Protein AF-A0A7K1AXW7-F1 (afdb_monomer_lite)

Secondary structure (DSSP, 8-state):
--------SSHHHHHHHHHHHHT--GGG-----

Radius of gyration: 8.66 Å; chains: 1; bounding box: 19×15×19 Å

Sequence (33 aa):
MEWVETTGKSIEEAKSIALDRLGVADEEAEFEI

Foldseek 3Di:
DDFDFADDPDPVRRLVVRCVVVVHDSVPDDDDD

Structure (mmCIF, N/CA/C/O backbone):
data_AF-A0A7K1AXW7-F1
#
_entry.id   AF-A0A7K1AXW7-F1
#
loop_
_atom_site.group_PDB
_atom_site.id
_atom_site.type_symbol
_atom_site.label_atom_id
_atom_site.label_alt_id
_atom_site.label_comp_id
_atom_site.label_asym_id
_atom_site.label_entity_id
_atom_site.label_seq_id
_atom_site.pdbx_PDB_ins_code
_atom_site.Cartn_x
_atom_site.Cartn_y
_atom_site.Cartn_z
_atom_site.occupancy
_atom_site.B_iso_or_equiv
_atom_site.auth_seq_id
_atom_site.auth_comp_id
_atom_site.auth_asym_id
_atom_site.auth_atom_id
_atom_site.pdbx_PDB_model_num
ATOM 1 N N . MET A 1 1 ? 9.705 11.136 -10.415 1.00 70.69 1 MET A N 1
ATOM 2 C CA . MET A 1 1 ? 8.694 10.103 -10.137 1.00 70.69 1 MET A CA 1
ATOM 3 C C . MET A 1 1 ? 7.502 10.809 -9.528 1.00 70.69 1 MET A C 1
ATOM 5 O O . MET A 1 1 ? 7.712 11.709 -8.724 1.00 70.69 1 MET A O 1
ATOM 9 N N . GLU A 1 2 ? 6.300 10.511 -10.005 1.00 80.44 2 GLU A N 1
ATOM 10 C CA . GLU A 1 2 ? 5.061 11.030 -9.422 1.00 80.44 2 GLU A CA 1
ATOM 11 C C . GLU A 1 2 ? 4.763 10.219 -8.154 1.00 80.44 2 GLU A C 1
ATOM 13 O O . GLU A 1 2 ? 5.004 9.015 -8.148 1.00 80.44 2 GLU A O 1
ATOM 18 N N . TRP A 1 3 ? 4.315 10.862 -7.075 1.00 88.06 3 TRP A N 1
ATOM 19 C CA . TRP A 1 3 ? 3.924 10.176 -5.841 1.00 88.06 3 TRP A CA 1
ATOM 20 C C . TRP A 1 3 ? 2.400 10.197 -5.738 1.00 88.06 3 TRP A C 1
ATOM 22 O O . TRP A 1 3 ? 1.781 11.238 -5.965 1.00 88.06 3 TRP A O 1
ATOM 32 N N . VAL A 1 4 ? 1.796 9.049 -5.426 1.00 88.25 4 VAL A N 1
ATOM 33 C CA . VAL A 1 4 ? 0.354 8.921 -5.196 1.00 88.25 4 VAL A CA 1
ATOM 34 C C . VAL A 1 4 ? 0.066 8.650 -3.727 1.00 88.25 4 VAL A C 1
ATOM 36 O O . VAL A 1 4 ? 0.704 7.811 -3.095 1.00 88.25 4 VAL A O 1
ATOM 39 N N . GLU A 1 5 ? -0.953 9.323 -3.208 1.00 91.81 5 GLU A N 1
ATOM 40 C CA . GLU A 1 5 ? -1.481 9.079 -1.870 1.00 91.81 5 GLU A CA 1
ATOM 41 C C . GLU A 1 5 ? -2.718 8.180 -1.956 1.00 91.81 5 GLU A C 1
ATOM 43 O O . GLU A 1 5 ? -3.589 8.333 -2.825 1.00 91.81 5 GLU A O 1
ATOM 48 N N . THR A 1 6 ? -2.798 7.214 -1.048 1.00 91.75 6 THR A N 1
ATOM 49 C CA . THR A 1 6 ? -3.908 6.266 -0.972 1.00 91.75 6 THR A CA 1
ATOM 50 C C . THR A 1 6 ? -4.109 5.780 0.455 1.00 91.75 6 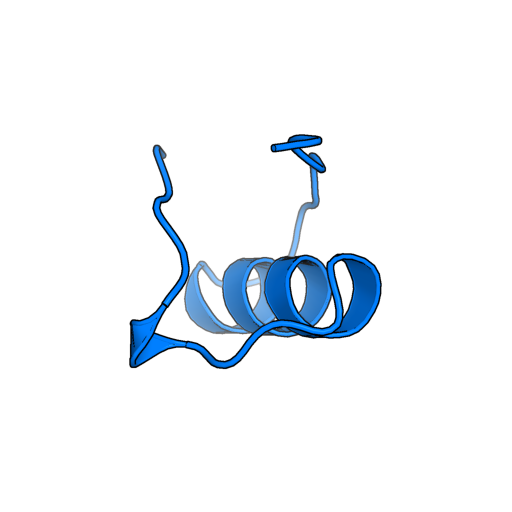THR A C 1
ATOM 52 O O . THR A 1 6 ? -3.203 5.824 1.284 1.00 91.75 6 THR A O 1
ATOM 55 N N . THR A 1 7 ? -5.322 5.321 0.742 1.00 93.88 7 THR A N 1
ATOM 56 C CA . THR A 1 7 ? -5.709 4.764 2.033 1.00 93.88 7 THR A CA 1
ATOM 57 C C . THR A 1 7 ? -6.379 3.412 1.821 1.00 93.88 7 THR A C 1
ATOM 59 O O . THR A 1 7 ? -7.035 3.170 0.810 1.00 93.88 7 THR A O 1
ATOM 62 N N . GLY A 1 8 ? -6.192 2.511 2.779 1.00 92.81 8 GLY A N 1
ATOM 63 C CA . GLY A 1 8 ? -6.736 1.157 2.765 1.00 92.81 8 GLY A CA 1
ATOM 64 C C . GLY A 1 8 ? -7.004 0.694 4.190 1.00 92.81 8 GLY A C 1
ATOM 65 O O . GLY A 1 8 ? -6.688 1.397 5.153 1.00 92.81 8 GLY A O 1
ATOM 66 N N . LYS A 1 9 ? -7.597 -0.489 4.353 1.00 94.56 9 LYS A N 1
ATOM 67 C CA . LYS A 1 9 ? -7.851 -1.053 5.688 1.00 94.56 9 LYS A CA 1
ATOM 68 C C . LYS A 1 9 ? -6.580 -1.618 6.323 1.00 94.56 9 LYS A C 1
ATOM 70 O O . LYS A 1 9 ? -6.543 -1.813 7.535 1.00 94.56 9 LYS A O 1
ATOM 75 N N . SER A 1 10 ? -5.553 -1.869 5.516 1.00 95.44 10 SER A N 1
ATOM 76 C CA . SER A 1 10 ? -4.202 -2.223 5.939 1.00 95.44 10 SER A CA 1
ATOM 77 C C . SER A 1 10 ? -3.162 -1.501 5.081 1.00 95.44 10 SER A C 1
ATOM 79 O O . SER A 1 10 ? -3.469 -0.996 3.998 1.00 95.44 10 SER A O 1
ATOM 81 N N . ILE A 1 11 ? -1.916 -1.481 5.559 1.00 91.25 11 ILE A N 1
ATOM 82 C CA . ILE A 1 11 ? -0.781 -0.942 4.798 1.00 91.25 11 ILE A CA 1
ATOM 83 C C . ILE A 1 11 ? -0.578 -1.733 3.500 1.00 91.25 11 ILE A C 1
ATOM 85 O O . ILE A 1 11 ? -0.324 -1.125 2.472 1.00 91.25 11 ILE A O 1
ATOM 89 N N . GLU A 1 12 ? -0.747 -3.059 3.511 1.00 91.88 12 GLU A N 1
ATOM 90 C CA . GLU A 1 12 ? -0.634 -3.888 2.299 1.00 91.88 12 GLU A CA 1
ATOM 91 C C . GLU A 1 12 ? -1.693 -3.525 1.249 1.00 91.88 12 GLU A C 1
ATOM 93 O O . GLU A 1 12 ? -1.370 -3.408 0.069 1.00 91.88 12 GLU A O 1
ATOM 98 N N . GLU A 1 13 ? -2.941 -3.286 1.670 1.00 94.00 13 GLU A N 1
ATOM 99 C CA . GLU A 1 13 ? -4.013 -2.845 0.768 1.00 94.00 13 GLU A CA 1
ATOM 100 C C . GLU A 1 13 ? -3.700 -1.460 0.191 1.00 94.00 13 GLU A C 1
ATOM 102 O O . GLU A 1 13 ? -3.764 -1.265 -1.021 1.00 94.00 13 GLU A O 1
ATOM 107 N N . ALA A 1 14 ? -3.300 -0.511 1.045 1.00 94.44 14 ALA A N 1
ATOM 108 C CA . ALA A 1 14 ? -2.919 0.827 0.607 1.00 94.44 14 ALA A CA 1
ATOM 109 C C . ALA A 1 14 ? -1.732 0.777 -0.370 1.00 94.44 14 ALA A C 1
ATOM 111 O O . ALA A 1 14 ? -1.789 1.391 -1.432 1.00 94.44 14 ALA A O 1
ATOM 112 N N . LYS A 1 15 ? -0.695 -0.008 -0.063 1.00 90.69 15 LYS A N 1
ATOM 113 C CA . LYS A 1 15 ? 0.490 -0.179 -0.909 1.00 90.69 15 LYS A CA 1
ATOM 114 C C . LYS A 1 15 ? 0.126 -0.771 -2.270 1.00 90.69 15 LYS A C 1
ATOM 116 O O . LYS A 1 15 ? 0.506 -0.199 -3.283 1.00 90.69 15 LYS A O 1
ATOM 121 N N . SER A 1 16 ? -0.670 -1.841 -2.310 1.00 93.19 16 SER A N 1
ATOM 122 C CA . SER A 1 16 ? -1.125 -2.449 -3.570 1.00 93.19 16 SER A CA 1
ATOM 123 C C . SER A 1 16 ? -1.868 -1.439 -4.447 1.00 93.19 16 SER A C 1
ATOM 125 O O . SER A 1 16 ? -1.590 -1.337 -5.637 1.00 93.19 16 SER A O 1
ATOM 127 N N . ILE A 1 17 ? -2.761 -0.637 -3.855 1.00 93.88 17 ILE A N 1
ATOM 128 C CA . ILE A 1 17 ? -3.489 0.411 -4.582 1.00 93.88 17 ILE A CA 1
ATOM 129 C C . ILE A 1 17 ? -2.529 1.496 -5.092 1.00 93.88 17 ILE A C 1
ATOM 131 O O . ILE A 1 17 ? -2.709 2.004 -6.198 1.00 93.88 17 ILE A O 1
ATOM 135 N N . ALA A 1 18 ? -1.520 1.877 -4.303 1.00 93.25 18 ALA A N 1
ATOM 136 C CA . ALA A 1 18 ? -0.529 2.872 -4.712 1.00 93.25 18 ALA A CA 1
ATOM 137 C C . ALA A 1 18 ? 0.265 2.386 -5.930 1.00 93.25 18 ALA A C 1
ATOM 139 O O . ALA A 1 18 ? 0.411 3.117 -6.908 1.00 93.25 18 ALA A O 1
ATOM 140 N N . LEU A 1 19 ? 0.724 1.136 -5.883 1.00 92.12 19 LEU A N 1
ATOM 141 C CA . LEU A 1 19 ? 1.519 0.504 -6.933 1.00 92.12 19 LEU A CA 1
ATOM 142 C C . LEU A 1 19 ? 0.736 0.354 -8.232 1.00 92.12 19 LEU A C 1
ATOM 144 O O . LEU A 1 19 ? 1.235 0.744 -9.285 1.00 92.12 19 LEU A O 1
ATOM 148 N N . ASP A 1 20 ? -0.516 -0.102 -8.154 1.00 92.31 20 ASP A N 1
ATOM 149 C CA . ASP A 1 20 ? -1.395 -0.224 -9.321 1.00 92.31 20 ASP A CA 1
ATOM 150 C C . ASP A 1 20 ? -1.628 1.129 -10.006 1.00 92.31 20 ASP A C 1
ATOM 152 O O . ASP A 1 20 ? -1.693 1.217 -11.232 1.00 92.31 20 ASP A O 1
ATOM 156 N N . ARG A 1 21 ? -1.732 2.210 -9.222 1.00 89.69 21 ARG A N 1
ATOM 157 C CA . ARG A 1 21 ? -1.925 3.571 -9.749 1.00 89.69 21 ARG A CA 1
ATOM 158 C C . ARG A 1 21 ? -0.651 4.153 -10.349 1.00 89.69 21 ARG A C 1
ATOM 160 O O . ARG A 1 21 ? -0.737 4.894 -11.323 1.00 89.69 21 ARG A O 1
ATOM 167 N N . LEU A 1 22 ? 0.503 3.825 -9.776 1.00 89.88 22 LEU A N 1
ATOM 168 C CA . LEU A 1 22 ? 1.811 4.214 -10.302 1.00 89.88 22 LEU A CA 1
ATOM 169 C C . LEU A 1 22 ? 2.221 3.373 -11.518 1.00 89.88 22 LEU A C 1
ATOM 171 O O . LEU A 1 22 ? 3.032 3.827 -12.321 1.00 89.88 22 LEU A O 1
ATOM 175 N N . GLY A 1 23 ? 1.659 2.170 -11.669 1.00 90.25 23 GLY A N 1
ATOM 176 C CA . GLY A 1 23 ? 2.019 1.230 -12.729 1.00 90.25 23 GLY A CA 1
ATOM 177 C C . GLY A 1 23 ? 3.437 0.675 -12.580 1.00 90.25 23 GLY A C 1
ATOM 178 O O . GLY A 1 23 ? 4.057 0.319 -13.581 1.00 90.25 23 GLY A O 1
ATOM 179 N N . VAL A 1 24 ? 3.956 0.639 -11.350 1.00 88.50 24 VAL A N 1
ATOM 180 C CA . VAL A 1 24 ? 5.311 0.171 -11.020 1.00 88.50 24 VAL A CA 1
ATOM 181 C C . VAL A 1 24 ? 5.250 -1.111 -10.197 1.00 88.50 24 VAL A C 1
ATOM 183 O O . VAL A 1 24 ? 4.282 -1.352 -9.473 1.00 88.50 24 VAL A O 1
ATOM 18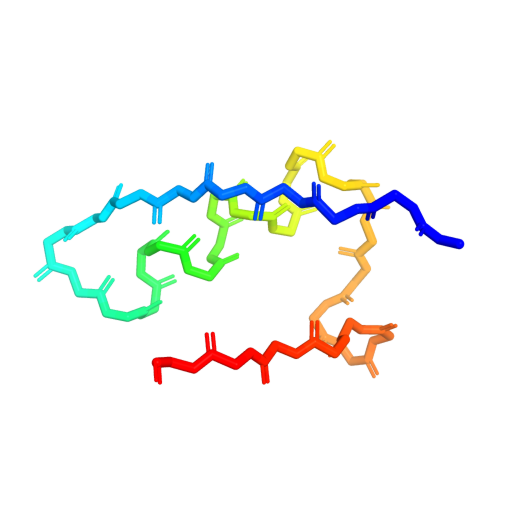6 N N . ALA A 1 25 ? 6.291 -1.936 -10.298 1.00 87.00 25 ALA A N 1
ATOM 187 C CA . ALA A 1 25 ? 6.429 -3.109 -9.448 1.00 87.00 25 ALA A CA 1
ATOM 188 C C . ALA A 1 25 ? 6.721 -2.707 -7.992 1.00 87.00 25 ALA A C 1
ATOM 190 O O . ALA A 1 25 ? 7.341 -1.677 -7.730 1.00 87.00 25 ALA A O 1
ATOM 191 N N . ASP A 1 26 ? 6.319 -3.559 -7.046 1.00 85.44 26 ASP A N 1
ATOM 192 C CA . ASP A 1 26 ? 6.540 -3.358 -5.603 1.00 85.44 26 ASP A CA 1
ATOM 193 C C . ASP A 1 26 ? 8.025 -3.148 -5.252 1.00 85.44 26 ASP A 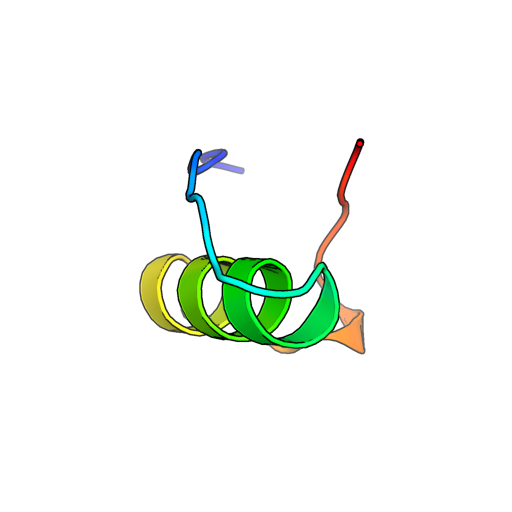C 1
ATOM 195 O O . ASP A 1 26 ? 8.355 -2.378 -4.355 1.00 85.44 26 ASP A O 1
ATOM 199 N N . GLU A 1 27 ? 8.913 -3.795 -6.008 1.00 86.06 27 GLU A N 1
ATOM 200 C CA . GLU A 1 27 ? 10.369 -3.768 -5.838 1.00 86.06 27 GLU A CA 1
ATOM 201 C C . GLU A 1 27 ? 11.016 -2.460 -6.330 1.00 86.06 27 GLU A C 1
ATOM 203 O O . GLU A 1 27 ? 12.130 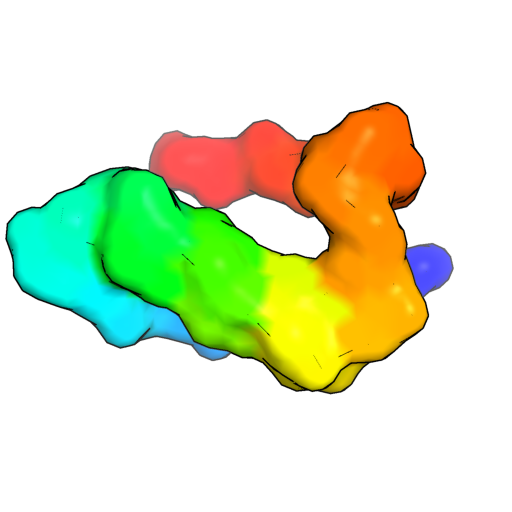-2.133 -5.926 1.00 86.06 27 GLU A O 1
ATOM 208 N N . GLU A 1 28 ? 10.329 -1.716 -7.203 1.00 84.81 28 GLU A N 1
ATOM 209 C CA . GLU A 1 28 ? 10.814 -0.476 -7.825 1.00 84.81 28 GLU A CA 1
ATOM 210 C C . GLU A 1 28 ? 10.219 0.788 -7.175 1.00 84.81 28 GLU A C 1
ATOM 212 O O . GLU A 1 28 ? 10.537 1.905 -7.585 1.00 84.81 28 GLU A O 1
ATOM 217 N N . ALA A 1 29 ? 9.356 0.631 -6.167 1.00 85.75 29 ALA A N 1
ATOM 218 C CA . ALA A 1 29 ? 8.629 1.724 -5.534 1.00 85.75 29 ALA A CA 1
ATOM 219 C C . ALA A 1 29 ? 9.189 2.105 -4.156 1.00 85.75 29 ALA A C 1
ATOM 221 O O . ALA A 1 29 ? 9.367 1.261 -3.277 1.00 85.75 29 ALA A O 1
ATOM 222 N N . GLU A 1 30 ? 9.369 3.407 -3.932 1.00 86.38 30 GLU A N 1
ATOM 223 C CA . GLU A 1 30 ? 9.656 3.977 -2.613 1.00 86.38 30 GLU A CA 1
ATOM 224 C C . GLU A 1 30 ? 8.350 4.415 -1.931 1.00 86.38 30 GLU A C 1
ATOM 226 O O . GLU A 1 30 ? 7.470 4.995 -2.571 1.00 86.38 30 GLU A O 1
ATOM 231 N N . PHE A 1 31 ? 8.209 4.130 -0.632 1.00 84.19 31 PHE A N 1
ATOM 232 C CA . PHE A 1 31 ? 7.030 4.507 0.150 1.00 84.19 31 PHE A CA 1
ATOM 233 C C . PHE A 1 31 ? 7.405 5.034 1.538 1.00 84.19 31 PHE A C 1
ATOM 235 O O . PHE A 1 31 ? 8.403 4.621 2.130 1.00 84.19 31 PHE A O 1
ATOM 242 N N . GLU A 1 32 ? 6.557 5.916 2.063 1.00 84.31 32 GLU A N 1
ATOM 243 C CA . GLU A 1 32 ? 6.627 6.484 3.412 1.00 84.31 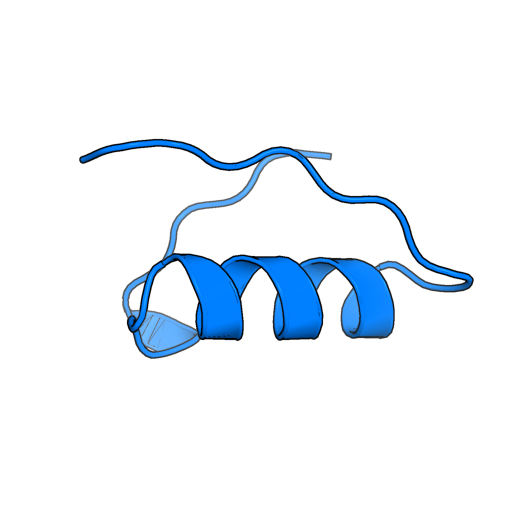32 GLU A CA 1
ATOM 244 C C . GLU A 1 32 ? 5.248 6.319 4.082 1.00 84.31 32 GLU A C 1
ATOM 246 O O . GLU A 1 32 ? 4.231 6.320 3.382 1.00 84.31 32 GLU A O 1
ATOM 251 N N . ILE A 1 33 ? 5.222 6.099 5.406 1.00 81.19 33 ILE A N 1
ATOM 252 C CA . ILE A 1 33 ? 4.003 5.849 6.209 1.00 81.19 33 ILE A CA 1
ATOM 253 C C . ILE A 1 33 ? 3.728 7.041 7.120 1.00 81.19 33 ILE A C 1
ATOM 255 O O . ILE A 1 33 ? 4.666 7.427 7.854 1.00 81.19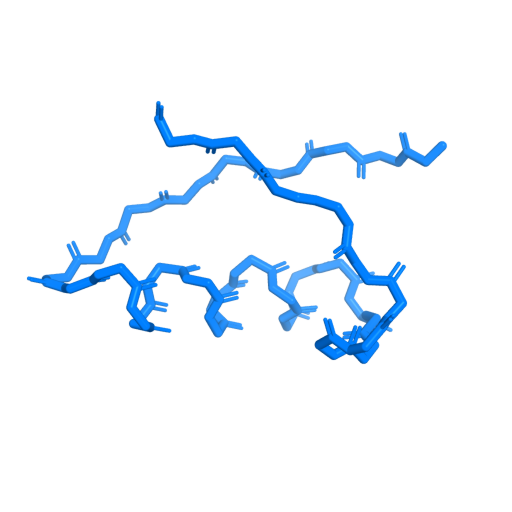 33 ILE A O 1
#

pLDDT: mean 89.03, std 5.09, range [70.69, 95.44]